Protein AF-A0A8J7H3T5-F1 (afdb_monomer_lite)

Structure (mmCIF, N/CA/C/O backbone):
data_AF-A0A8J7H3T5-F1
#
_entry.id   AF-A0A8J7H3T5-F1
#
loop_
_atom_site.group_PDB
_atom_site.id
_atom_site.type_symbol
_atom_site.label_atom_id
_atom_site.label_alt_id
_atom_site.label_comp_id
_atom_site.label_asym_id
_atom_site.label_entity_id
_atom_site.label_seq_id
_atom_site.pdbx_PDB_ins_code
_atom_site.Cartn_x
_atom_site.Cartn_y
_atom_site.Cartn_z
_atom_site.occupancy
_atom_site.B_iso_or_equiv
_atom_site.auth_seq_id
_atom_site.auth_comp_id
_atom_site.auth_asym_id
_atom_site.auth_atom_id
_atom_site.pdbx_PDB_model_num
ATOM 1 N N . MET A 1 1 ? -23.418 -0.226 5.071 1.00 40.53 1 MET A N 1
ATOM 2 C CA . MET A 1 1 ? -23.108 0.693 3.946 1.00 40.53 1 MET A CA 1
ATOM 3 C C . MET A 1 1 ? -22.227 1.894 4.322 1.00 40.53 1 MET A C 1
ATOM 5 O O . MET A 1 1 ? -21.385 2.250 3.509 1.00 40.53 1 MET A O 1
ATOM 9 N N . ASN A 1 2 ? -22.316 2.483 5.528 1.00 46.44 2 ASN A N 1
ATOM 10 C CA . ASN A 1 2 ? -21.516 3.674 5.895 1.00 46.44 2 ASN A CA 1
ATOM 11 C C . ASN A 1 2 ? -20.005 3.436 6.115 1.00 46.44 2 ASN A C 1
ATOM 13 O O . ASN A 1 2 ? -19.214 4.309 5.766 1.00 46.44 2 ASN A O 1
ATOM 17 N N . LYS A 1 3 ? -19.584 2.255 6.601 1.00 48.38 3 LYS A N 1
ATOM 18 C CA . LYS A 1 3 ? -18.151 1.917 6.763 1.00 48.38 3 LYS A CA 1
ATOM 19 C C . LYS A 1 3 ? -17.390 1.888 5.431 1.00 48.38 3 LYS A C 1
ATOM 21 O O . LYS A 1 3 ? -16.287 2.405 5.352 1.00 48.38 3 LYS A O 1
ATOM 26 N N . ILE A 1 4 ? -17.999 1.369 4.359 1.00 49.38 4 ILE A N 1
ATOM 27 C CA . ILE A 1 4 ? -17.355 1.293 3.034 1.00 49.38 4 ILE A CA 1
ATOM 28 C C . ILE A 1 4 ? -17.083 2.699 2.473 1.00 49.38 4 ILE A C 1
ATOM 30 O O . ILE A 1 4 ? -15.970 2.983 2.041 1.00 49.38 4 ILE A O 1
ATOM 34 N N . ARG A 1 5 ? -18.055 3.620 2.565 1.00 49.06 5 ARG A N 1
ATOM 35 C CA . ARG A 1 5 ? -17.884 5.011 2.106 1.00 49.06 5 ARG A CA 1
ATOM 36 C C . ARG A 1 5 ? -16.914 5.833 2.956 1.00 49.06 5 ARG A C 1
ATOM 38 O O . ARG A 1 5 ? -16.159 6.608 2.386 1.00 49.06 5 ARG A O 1
ATOM 45 N N . LYS A 1 6 ? -16.931 5.699 4.288 1.00 53.88 6 LYS A N 1
ATOM 46 C CA . LYS A 1 6 ? -16.082 6.520 5.175 1.00 53.88 6 LYS A CA 1
ATOM 47 C C . LYS A 1 6 ? -14.633 6.046 5.267 1.00 53.88 6 LYS A C 1
ATOM 49 O O . LYS A 1 6 ? -13.766 6.848 5.579 1.00 53.88 6 LYS A O 1
ATOM 54 N N . ILE A 1 7 ? -14.375 4.766 5.008 1.00 59.94 7 ILE A N 1
ATOM 55 C CA . ILE A 1 7 ? -13.070 4.147 5.257 1.00 59.94 7 ILE A CA 1
ATOM 56 C C . ILE A 1 7 ? -12.398 3.776 3.935 1.00 59.94 7 ILE A C 1
ATOM 58 O O . ILE A 1 7 ? -11.309 4.252 3.636 1.00 59.94 7 ILE A O 1
ATOM 62 N N . HIS A 1 8 ? -13.067 3.003 3.081 1.00 59.47 8 HIS A N 1
ATOM 63 C CA . HIS A 1 8 ? -12.435 2.508 1.856 1.00 59.47 8 HIS A CA 1
ATOM 64 C C . HIS A 1 8 ? -12.293 3.590 0.780 1.00 59.47 8 HIS A C 1
ATOM 66 O O . HIS A 1 8 ? -11.317 3.580 0.040 1.00 59.47 8 HIS A O 1
ATOM 72 N N . LEU A 1 9 ? -13.214 4.554 0.709 1.00 59.62 9 LEU A N 1
ATOM 73 C CA . LEU A 1 9 ? -13.169 5.616 -0.303 1.00 59.62 9 LEU A CA 1
ATOM 74 C C . LEU A 1 9 ? -12.002 6.601 -0.067 1.00 59.62 9 LEU A C 1
ATOM 76 O O . LEU A 1 9 ? -11.246 6.853 -1.008 1.00 59.62 9 LEU A O 1
ATOM 80 N N . PRO A 1 10 ? -11.739 7.062 1.174 1.00 66.94 10 PRO A N 1
ATOM 81 C CA . PRO A 1 10 ? -10.508 7.792 1.477 1.00 66.94 10 PRO A CA 1
ATOM 82 C C . PRO A 1 10 ? -9.247 6.935 1.319 1.00 66.94 10 PRO A C 1
ATOM 84 O O . PRO A 1 10 ? -8.230 7.456 0.877 1.00 66.94 10 PRO A O 1
ATOM 87 N N . ALA A 1 11 ? -9.308 5.625 1.613 1.00 65.00 11 ALA A N 1
ATOM 88 C CA . ALA A 1 11 ? -8.185 4.699 1.397 1.00 65.00 11 ALA A CA 1
ATOM 89 C C . ALA A 1 11 ? -7.740 4.685 -0.062 1.00 65.00 11 ALA A C 1
ATOM 91 O O . ALA A 1 11 ? -6.553 4.793 -0.358 1.00 65.00 11 ALA A O 1
ATOM 92 N N . ILE A 1 12 ? -8.721 4.539 -0.958 1.00 66.75 12 ILE A N 1
ATOM 93 C CA . ILE A 1 12 ? -8.539 4.532 -2.407 1.00 66.75 12 ILE A CA 1
ATOM 94 C C . ILE A 1 12 ? -7.918 5.842 -2.835 1.00 66.75 12 ILE A C 1
ATOM 96 O O . ILE A 1 12 ? -6.905 5.827 -3.521 1.00 66.75 12 ILE A O 1
ATOM 100 N N . SER A 1 13 ? -8.499 6.959 -2.395 1.00 70.50 13 SER A N 1
ATOM 101 C CA . SER A 1 13 ? -8.000 8.277 -2.758 1.00 70.50 13 SER A CA 1
ATOM 102 C C . SER A 1 13 ? -6.560 8.471 -2.291 1.00 70.50 13 SER A C 1
ATOM 104 O O . SER A 1 13 ? -5.737 8.874 -3.094 1.00 70.50 13 SER A O 1
ATOM 106 N N . MET A 1 14 ? -6.219 8.143 -1.041 1.00 73.12 14 MET A N 1
ATOM 107 C CA . MET A 1 14 ? -4.850 8.298 -0.534 1.00 73.12 14 MET A CA 1
ATOM 108 C C . MET A 1 14 ? -3.858 7.385 -1.257 1.00 73.12 14 MET A C 1
ATOM 110 O O . MET A 1 14 ? -2.793 7.847 -1.662 1.00 73.12 14 MET A O 1
ATOM 114 N N . ALA A 1 15 ? -4.208 6.108 -1.442 1.00 70.06 15 ALA A N 1
ATOM 115 C CA . ALA A 1 15 ? -3.367 5.150 -2.153 1.00 70.06 15 ALA A CA 1
ATOM 116 C C . ALA A 1 15 ? -3.132 5.596 -3.600 1.00 70.06 15 ALA A C 1
ATOM 118 O O . ALA A 1 15 ? -2.001 5.576 -4.070 1.00 70.06 15 ALA A O 1
ATOM 119 N N . PHE A 1 16 ? -4.183 6.057 -4.275 1.00 72.00 16 PHE A N 1
ATOM 120 C CA . PHE A 1 16 ? -4.120 6.563 -5.639 1.00 72.00 16 PHE A CA 1
ATOM 121 C C . PHE A 1 16 ? -3.286 7.841 -5.748 1.00 72.00 16 PHE A C 1
ATOM 123 O O . PHE A 1 16 ? -2.413 7.922 -6.608 1.00 72.00 16 PHE A O 1
ATOM 130 N N . THR A 1 17 ? -3.484 8.811 -4.851 1.00 81.31 17 THR A N 1
ATOM 131 C CA . THR A 1 17 ? -2.705 10.054 -4.847 1.00 81.31 17 THR A CA 1
ATOM 132 C C . THR A 1 17 ? -1.223 9.778 -4.600 1.00 81.31 17 THR A C 1
ATOM 134 O O . THR A 1 17 ? -0.387 10.306 -5.325 1.00 81.31 17 THR A O 1
ATOM 137 N N . LEU A 1 18 ? -0.878 8.919 -3.632 1.00 72.62 18 LEU A N 1
ATOM 138 C CA . LEU A 1 18 ? 0.515 8.533 -3.363 1.00 72.62 18 LEU A CA 1
ATOM 139 C C . LEU A 1 18 ? 1.144 7.799 -4.551 1.00 72.62 18 LEU A C 1
ATOM 141 O O . LEU A 1 18 ? 2.281 8.081 -4.926 1.00 72.62 18 LEU A O 1
ATOM 145 N N . ALA A 1 19 ? 0.389 6.887 -5.160 1.00 70.25 19 ALA A N 1
ATOM 146 C CA . ALA A 1 19 ? 0.815 6.118 -6.317 1.00 70.25 19 ALA A CA 1
ATOM 147 C C . ALA A 1 19 ? 1.098 7.021 -7.535 1.00 70.25 19 ALA A C 1
ATOM 149 O O . ALA A 1 19 ? 2.148 6.894 -8.167 1.00 70.25 19 ALA A O 1
ATOM 150 N N . ILE A 1 20 ? 0.216 7.986 -7.823 1.00 75.56 20 ILE A N 1
ATOM 151 C CA . ILE A 1 20 ? 0.431 8.979 -8.885 1.00 75.56 20 ILE A CA 1
ATOM 152 C C . ILE A 1 20 ? 1.601 9.898 -8.562 1.00 75.56 20 ILE A C 1
ATOM 154 O O . ILE A 1 20 ? 2.426 10.132 -9.439 1.00 75.56 20 ILE A O 1
ATOM 158 N N . LEU A 1 21 ? 1.698 10.409 -7.332 1.00 75.75 21 LEU A N 1
ATOM 159 C CA . LEU A 1 21 ? 2.782 11.307 -6.929 1.00 75.75 21 LEU A CA 1
ATOM 160 C C . LEU A 1 21 ? 4.147 10.639 -7.140 1.00 75.75 21 LEU A C 1
ATOM 162 O O . LEU A 1 21 ? 5.068 11.243 -7.691 1.00 75.75 21 LEU A O 1
ATOM 166 N N . PHE A 1 22 ? 4.257 9.367 -6.759 1.00 69.69 22 PHE A N 1
ATOM 167 C CA . PHE A 1 22 ? 5.463 8.581 -6.970 1.00 69.69 22 PHE A CA 1
ATOM 168 C C . PHE A 1 22 ? 5.761 8.373 -8.460 1.00 69.69 22 PHE A C 1
ATOM 170 O O . PHE A 1 22 ? 6.874 8.650 -8.908 1.00 69.69 22 PHE A O 1
ATOM 177 N N . SER A 1 23 ? 4.756 7.964 -9.242 1.00 68.62 23 SER A N 1
ATOM 178 C CA . SER A 1 23 ? 4.901 7.798 -10.692 1.00 68.62 23 SER A CA 1
ATOM 179 C C . SER A 1 23 ? 5.340 9.098 -11.369 1.00 68.62 23 SER A C 1
ATOM 181 O O . SER A 1 23 ? 6.272 9.083 -12.166 1.00 68.62 23 SER A O 1
ATOM 183 N N . ALA A 1 24 ? 4.721 10.227 -11.023 1.00 70.56 24 ALA A N 1
ATOM 184 C CA . ALA A 1 24 ? 5.050 11.542 -11.561 1.00 70.56 24 ALA A CA 1
ATOM 185 C C . ALA A 1 24 ? 6.480 11.969 -11.200 1.00 70.56 24 ALA A C 1
ATOM 187 O O . ALA A 1 24 ? 7.188 12.516 -12.041 1.00 70.56 24 ALA A O 1
ATOM 188 N N . THR A 1 25 ? 6.933 11.664 -9.981 1.00 70.38 25 THR A N 1
ATOM 189 C CA . THR A 1 25 ? 8.302 11.961 -9.535 1.00 70.38 25 THR A CA 1
ATOM 190 C C . THR A 1 25 ? 9.329 11.156 -10.335 1.00 70.38 25 THR A C 1
ATOM 192 O O . THR A 1 25 ? 10.324 11.711 -10.793 1.00 70.38 25 THR A O 1
ATOM 195 N N . ILE A 1 26 ? 9.071 9.864 -10.579 1.00 66.50 26 ILE A N 1
ATOM 196 C CA . ILE A 1 26 ? 9.929 9.026 -11.434 1.00 66.50 26 ILE A CA 1
ATOM 197 C C . ILE A 1 26 ? 9.945 9.537 -12.877 1.00 66.50 26 ILE A C 1
ATOM 199 O O . ILE A 1 26 ? 11.013 9.592 -13.487 1.00 66.50 26 ILE A O 1
ATOM 203 N N . THR A 1 27 ? 8.790 9.915 -13.428 1.00 70.75 27 THR A N 1
ATOM 204 C CA . THR A 1 27 ? 8.695 10.457 -14.790 1.00 70.75 27 THR A CA 1
ATOM 205 C C . THR A 1 27 ? 9.466 11.771 -14.927 1.00 70.75 27 THR A C 1
ATOM 207 O O . THR A 1 27 ? 10.214 11.923 -15.891 1.00 70.75 27 THR A O 1
ATOM 210 N N . LEU A 1 28 ? 9.366 12.675 -13.943 1.00 70.06 28 LEU A N 1
ATOM 211 C CA . LEU A 1 28 ? 10.138 13.923 -13.904 1.00 70.06 28 LEU A CA 1
ATOM 212 C C . LEU A 1 28 ? 11.649 13.669 -13.831 1.00 70.06 28 LEU A C 1
ATOM 214 O O . LEU A 1 28 ? 12.408 14.315 -14.544 1.00 70.06 28 LEU A O 1
ATOM 218 N N . LEU A 1 29 ? 12.089 12.705 -13.017 1.00 68.75 29 LEU A N 1
ATOM 219 C CA . LEU A 1 29 ? 13.509 12.354 -12.887 1.00 68.75 29 LEU A CA 1
ATOM 220 C C . LEU A 1 29 ? 14.082 11.670 -14.138 1.00 68.75 29 LEU A C 1
ATOM 222 O O . LEU A 1 29 ? 15.278 11.778 -14.395 1.00 68.75 29 LEU A O 1
ATOM 226 N N . ARG A 1 30 ? 13.254 10.947 -14.904 1.00 65.31 30 ARG A N 1
ATOM 227 C CA . ARG A 1 30 ? 13.673 10.228 -16.122 1.00 65.31 30 ARG A CA 1
ATOM 228 C C . ARG A 1 30 ? 13.544 11.048 -17.408 1.00 65.31 30 ARG A C 1
ATOM 230 O O . ARG A 1 30 ? 14.030 10.589 -18.435 1.00 65.31 30 ARG A O 1
ATOM 237 N N . GLY A 1 31 ? 12.916 12.225 -17.363 1.00 61.38 31 GLY A N 1
ATOM 238 C CA . GLY A 1 31 ? 12.830 13.151 -18.498 1.00 61.38 31 GLY A CA 1
ATOM 239 C C . GLY A 1 31 ? 12.096 12.605 -19.731 1.00 61.38 31 GLY A C 1
ATOM 240 O O . GLY A 1 31 ? 12.439 12.995 -20.840 1.00 61.38 31 GLY A O 1
ATOM 241 N N . ASN A 1 32 ? 11.137 11.685 -19.559 1.00 60.34 32 ASN A N 1
ATOM 242 C CA . ASN A 1 32 ? 10.516 10.950 -20.671 1.00 60.34 32 ASN A CA 1
ATOM 243 C C . ASN A 1 32 ? 9.141 11.507 -21.106 1.00 60.34 32 ASN A C 1
ATOM 245 O O . ASN A 1 32 ? 8.427 12.113 -20.304 1.00 60.34 32 ASN A O 1
ATOM 249 N N . ASP A 1 33 ? 8.777 11.239 -22.366 1.00 57.00 33 ASP A N 1
ATOM 250 C CA . ASP A 1 33 ? 7.635 11.795 -23.106 1.00 57.00 33 ASP A CA 1
ATOM 251 C C . ASP A 1 33 ? 6.258 11.633 -22.428 1.00 57.00 33 ASP A C 1
ATOM 253 O O . ASP A 1 33 ? 5.871 10.575 -21.919 1.00 57.00 33 ASP A O 1
ATOM 257 N N . THR A 1 34 ? 5.470 12.710 -22.476 1.00 56.56 34 THR A N 1
ATOM 258 C CA . THR A 1 34 ? 4.164 12.878 -21.813 1.00 56.56 34 THR A CA 1
ATOM 259 C C . THR A 1 34 ? 3.044 11.979 -22.352 1.00 56.56 34 THR A C 1
ATOM 261 O O . THR A 1 34 ? 2.005 11.824 -21.704 1.00 56.56 34 THR A O 1
ATOM 264 N N . THR A 1 35 ? 3.245 11.329 -23.497 1.00 55.47 35 THR A N 1
ATOM 265 C CA . THR A 1 35 ? 2.265 10.470 -24.183 1.00 55.47 35 THR A CA 1
ATOM 266 C C . THR A 1 35 ? 1.928 9.180 -23.423 1.00 55.47 35 THR A C 1
ATOM 268 O O . THR A 1 35 ? 0.840 8.636 -23.603 1.00 55.47 35 THR A O 1
ATOM 271 N N . GLY A 1 36 ? 2.792 8.714 -22.512 1.00 62.06 36 GLY A N 1
ATOM 272 C CA . GLY A 1 36 ? 2.563 7.511 -21.692 1.00 62.06 36 GLY A CA 1
ATOM 273 C C .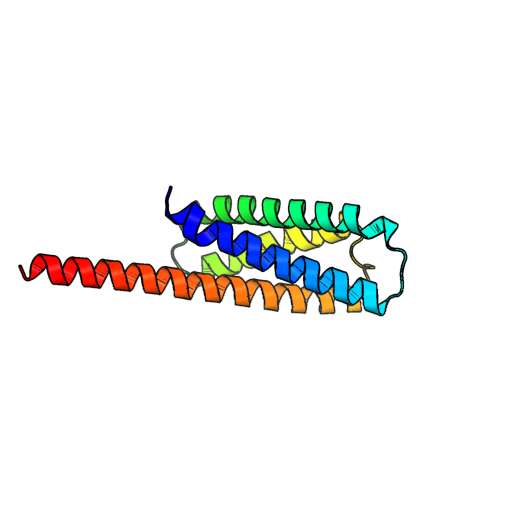 GLY A 1 36 ? 1.855 7.745 -20.348 1.00 62.06 36 GLY A C 1
ATOM 274 O O . GLY A 1 36 ? 1.555 6.784 -19.632 1.00 62.06 36 GLY A O 1
ATOM 275 N N . ILE A 1 37 ? 1.576 9.002 -19.983 1.00 65.25 37 ILE A N 1
ATOM 276 C CA . ILE A 1 37 ? 1.068 9.355 -18.646 1.00 65.25 37 ILE A CA 1
ATOM 277 C C . ILE A 1 37 ? -0.370 8.868 -18.457 1.00 65.25 37 ILE A C 1
ATOM 279 O O . ILE A 1 37 ? -0.682 8.275 -17.428 1.00 65.25 37 ILE A O 1
ATOM 283 N N . PHE A 1 38 ? -1.245 9.057 -19.449 1.00 64.38 38 PHE A N 1
ATOM 284 C CA . PHE A 1 38 ? -2.659 8.686 -19.322 1.00 64.38 38 PHE A CA 1
ATOM 285 C C . PHE A 1 38 ? -2.847 7.171 -19.152 1.00 64.38 38 PHE A C 1
ATOM 287 O O . PHE A 1 38 ? -3.582 6.727 -18.269 1.00 64.38 38 PHE A O 1
ATOM 294 N N . ALA A 1 39 ? -2.114 6.372 -19.936 1.00 68.56 39 ALA A N 1
ATOM 295 C CA . ALA A 1 39 ? -2.106 4.917 -19.807 1.00 68.56 39 ALA A CA 1
ATOM 296 C C . ALA A 1 39 ? -1.579 4.476 -18.430 1.00 68.56 39 ALA A C 1
ATOM 298 O O . ALA A 1 39 ? -2.199 3.638 -17.776 1.00 68.56 39 ALA A O 1
ATOM 299 N N . SER A 1 40 ? -0.494 5.094 -17.953 1.00 68.31 40 SER A N 1
ATOM 300 C CA . SER A 1 40 ? 0.079 4.822 -16.626 1.00 68.31 40 SER A CA 1
ATOM 301 C C . SER A 1 40 ? -0.894 5.160 -15.488 1.00 68.31 40 SER A C 1
ATOM 303 O O . SER A 1 40 ? -1.073 4.368 -14.566 1.00 68.31 40 SER A O 1
ATOM 305 N N . VAL A 1 41 ? -1.589 6.300 -15.570 1.00 73.75 41 VAL A N 1
ATOM 306 C CA . VAL A 1 41 ? -2.603 6.714 -14.584 1.00 73.75 41 VAL A CA 1
ATOM 307 C C . VAL A 1 41 ? -3.771 5.729 -14.547 1.00 73.75 41 VAL A C 1
ATOM 309 O O . VAL A 1 41 ? -4.223 5.347 -13.467 1.00 73.75 41 VAL A O 1
ATOM 312 N N . MET A 1 42 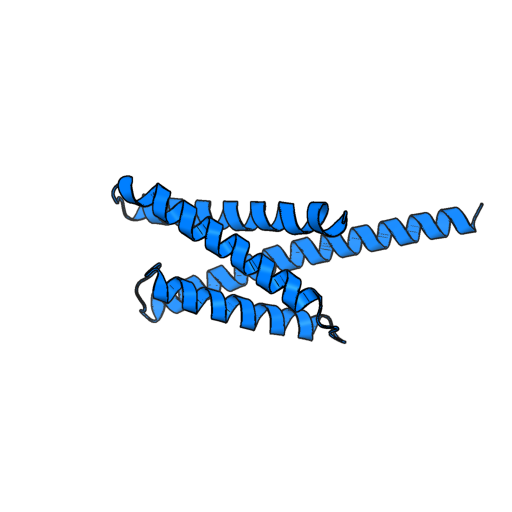? -4.241 5.277 -15.710 1.00 71.69 42 MET A N 1
ATOM 313 C CA . MET A 1 42 ? -5.360 4.341 -15.802 1.00 71.69 42 MET A CA 1
ATOM 314 C C . MET A 1 42 ? -4.992 2.946 -15.274 1.00 71.69 42 MET A C 1
ATOM 316 O O . MET A 1 42 ? -5.782 2.337 -14.552 1.00 71.69 42 MET A O 1
ATOM 320 N N . GLN A 1 43 ? -3.770 2.475 -15.546 1.00 77.75 43 GLN A N 1
ATOM 321 C CA . GLN A 1 43 ? -3.224 1.248 -14.953 1.00 77.75 43 GLN A CA 1
ATOM 322 C C . GLN A 1 43 ? -3.122 1.356 -13.425 1.00 77.75 43 GLN A C 1
ATOM 324 O O . GLN A 1 43 ? -3.538 0.439 -12.715 1.00 77.75 43 GLN A O 1
ATOM 329 N N . MET A 1 44 ? -2.637 2.490 -12.910 1.00 76.81 44 MET A N 1
ATOM 330 C CA . MET A 1 44 ? -2.522 2.735 -11.470 1.00 76.81 44 MET A CA 1
ATOM 331 C C . MET A 1 44 ? -3.899 2.775 -10.791 1.00 76.81 44 MET A C 1
ATOM 333 O O . MET A 1 44 ? -4.081 2.214 -9.710 1.00 76.81 44 MET A O 1
ATOM 337 N N . LEU A 1 45 ? -4.898 3.378 -11.445 1.00 75.50 45 LEU A N 1
ATOM 338 C CA . LEU A 1 45 ? -6.281 3.389 -10.964 1.00 75.50 45 LEU A CA 1
ATOM 339 C C . LEU A 1 45 ? -6.846 1.967 -10.892 1.00 75.50 45 LEU A C 1
ATOM 341 O O . LEU A 1 45 ? -7.367 1.564 -9.850 1.00 75.50 45 LEU A O 1
ATOM 345 N N . GLY A 1 46 ? -6.698 1.192 -11.970 1.00 79.06 46 GLY A N 1
ATOM 346 C CA . GLY A 1 46 ? -7.135 -0.204 -12.020 1.00 79.06 46 GLY A CA 1
ATOM 347 C C . GLY A 1 46 ? -6.483 -1.058 -10.930 1.00 79.06 46 GLY A C 1
ATOM 348 O O . GLY A 1 46 ? -7.166 -1.826 -10.252 1.00 79.06 46 GLY A O 1
ATOM 349 N N . PHE A 1 47 ? -5.186 -0.859 -10.690 1.00 81.94 47 PHE A N 1
ATOM 350 C CA . PHE A 1 47 ? -4.455 -1.532 -9.622 1.00 81.94 47 PHE A CA 1
ATOM 351 C C . PHE A 1 47 ? -5.004 -1.207 -8.227 1.00 81.94 47 PHE A C 1
ATOM 353 O O . PHE A 1 47 ? -5.265 -2.120 -7.442 1.00 81.94 47 PHE A O 1
ATOM 360 N N . VAL A 1 48 ? -5.231 0.074 -7.917 1.00 79.06 48 VAL A N 1
ATOM 361 C CA . VAL A 1 48 ? -5.768 0.487 -6.609 1.00 79.06 48 VAL A CA 1
ATOM 362 C C . VAL A 1 48 ? -7.177 -0.069 -6.390 1.00 79.06 48 VAL A C 1
ATOM 364 O O . VAL A 1 48 ? -7.491 -0.536 -5.292 1.00 79.06 48 VAL A O 1
ATOM 367 N N . VAL A 1 49 ? -8.022 -0.073 -7.425 1.00 78.56 49 VAL A N 1
ATOM 368 C CA . VAL A 1 49 ? -9.360 -0.679 -7.356 1.00 78.56 49 VAL A CA 1
ATOM 369 C C . VAL A 1 49 ? -9.261 -2.181 -7.081 1.00 78.56 49 VAL A C 1
ATOM 371 O O . VAL A 1 49 ? -9.936 -2.682 -6.179 1.00 78.56 49 VAL A O 1
ATOM 374 N N . ALA A 1 50 ? -8.382 -2.897 -7.786 1.00 81.81 50 ALA A N 1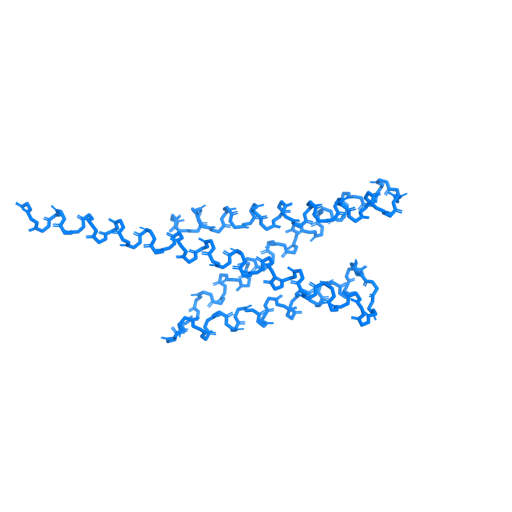
ATOM 375 C CA . ALA A 1 50 ? -8.178 -4.328 -7.577 1.00 81.81 50 ALA A CA 1
ATOM 376 C C . ALA A 1 50 ? -7.671 -4.648 -6.159 1.00 81.81 50 ALA A C 1
ATOM 378 O O . ALA A 1 50 ? -8.199 -5.552 -5.507 1.00 81.81 50 ALA A O 1
ATOM 379 N N . LEU A 1 51 ? -6.729 -3.859 -5.629 1.00 80.94 51 LEU A N 1
ATOM 380 C CA . LEU A 1 51 ? -6.263 -3.996 -4.246 1.00 80.94 51 LEU A CA 1
ATOM 381 C C . LEU A 1 51 ? -7.398 -3.853 -3.227 1.00 80.94 51 LEU A C 1
ATOM 383 O O . LEU A 1 51 ? -7.424 -4.570 -2.228 1.00 80.94 51 LEU A O 1
ATOM 387 N N . GLN A 1 52 ? -8.359 -2.957 -3.457 1.00 75.94 52 GLN A N 1
ATOM 388 C CA . GLN A 1 52 ? -9.497 -2.821 -2.548 1.00 75.94 52 GLN A CA 1
ATOM 389 C C . GLN A 1 52 ? -10.475 -3.974 -2.635 1.00 75.94 52 GLN A C 1
ATOM 391 O O . GLN A 1 52 ? -11.015 -4.376 -1.607 1.00 75.94 52 GLN A O 1
ATOM 396 N N . ILE A 1 53 ? -10.698 -4.514 -3.832 1.00 78.81 53 ILE A N 1
ATOM 397 C CA . ILE A 1 53 ? -11.509 -5.718 -3.996 1.00 78.81 53 ILE A CA 1
ATOM 398 C C . ILE A 1 53 ? -10.892 -6.841 -3.154 1.00 78.81 53 ILE A C 1
ATOM 400 O O . ILE A 1 53 ? -11.583 -7.423 -2.317 1.00 78.81 53 ILE A O 1
ATOM 404 N N . ILE A 1 54 ? -9.578 -7.057 -3.276 1.00 82.12 54 ILE A N 1
ATOM 405 C CA . ILE A 1 54 ? -8.819 -8.013 -2.456 1.00 82.12 54 ILE A CA 1
ATOM 406 C C . ILE A 1 54 ? -8.987 -7.714 -0.959 1.00 82.12 54 ILE A C 1
ATOM 408 O O . ILE A 1 54 ? -9.323 -8.611 -0.188 1.00 82.12 54 ILE A O 1
ATOM 412 N N . ASN A 1 55 ? -8.836 -6.454 -0.543 1.00 78.56 55 ASN A N 1
ATOM 413 C CA . ASN A 1 55 ? -8.997 -6.043 0.854 1.00 78.56 55 ASN A CA 1
ATOM 414 C C . ASN A 1 55 ? -10.403 -6.361 1.397 1.00 78.56 55 ASN A C 1
ATOM 416 O O . ASN A 1 55 ? -10.548 -6.861 2.511 1.00 78.56 55 ASN A O 1
ATOM 420 N N . VAL A 1 56 ? -11.452 -6.114 0.604 1.00 75.00 56 VAL A N 1
ATOM 421 C CA . VAL A 1 56 ? -12.838 -6.446 0.962 1.00 75.00 56 VAL A CA 1
ATOM 422 C C . VAL A 1 56 ? -13.013 -7.958 1.091 1.00 75.00 56 VAL A C 1
ATOM 424 O O . VAL A 1 56 ? -13.632 -8.404 2.057 1.00 75.00 56 VAL A O 1
ATOM 427 N N . PHE A 1 57 ? -12.444 -8.756 0.184 1.00 79.31 57 PHE A N 1
ATOM 428 C CA . PHE A 1 57 ? -12.478 -10.217 0.291 1.00 79.31 57 PHE A CA 1
ATOM 429 C C . PHE A 1 57 ? -11.781 -10.715 1.562 1.00 79.31 57 PHE A C 1
ATOM 431 O O . PHE A 1 57 ? -12.368 -11.499 2.307 1.00 79.31 57 PHE A O 1
ATOM 438 N N . ILE A 1 58 ? -10.585 -10.208 1.865 1.00 77.69 58 ILE A N 1
ATOM 439 C CA . ILE A 1 58 ? -9.825 -10.587 3.065 1.00 77.69 58 ILE A CA 1
ATOM 440 C C . ILE A 1 58 ? -10.558 -10.148 4.338 1.00 77.69 58 ILE A C 1
ATOM 442 O O . ILE A 1 58 ? -10.600 -10.900 5.309 1.00 77.69 58 ILE A O 1
ATOM 446 N N . SER A 1 59 ? -11.222 -8.987 4.330 1.00 71.19 59 SER A N 1
ATOM 447 C CA . SER A 1 59 ? -12.013 -8.506 5.474 1.00 71.19 59 SER A CA 1
ATOM 448 C C . SER A 1 59 ? -13.212 -9.398 5.830 1.00 71.19 59 SER A C 1
ATOM 450 O O . SER A 1 59 ? -13.706 -9.337 6.955 1.00 71.19 59 SER A O 1
ATOM 452 N N . ARG A 1 60 ? -13.683 -10.247 4.901 1.00 73.06 60 ARG A N 1
ATOM 453 C CA . ARG A 1 60 ? -14.747 -11.230 5.178 1.00 73.06 60 ARG A CA 1
ATOM 454 C C . ARG A 1 60 ? -14.237 -12.457 5.931 1.00 73.06 60 ARG A C 1
ATOM 456 O O . ARG A 1 60 ? -15.041 -13.177 6.522 1.00 73.06 60 ARG A O 1
ATOM 463 N N . ILE A 1 61 ? -12.929 -12.704 5.924 1.00 78.56 61 ILE A N 1
ATOM 464 C CA . ILE A 1 61 ? -12.318 -13.822 6.638 1.00 78.56 61 ILE A CA 1
ATOM 465 C C . ILE A 1 61 ? -12.210 -13.444 8.120 1.00 78.56 61 ILE A C 1
ATOM 467 O O . ILE A 1 61 ? -11.631 -12.421 8.486 1.00 78.56 61 ILE A O 1
ATOM 471 N N . ARG A 1 62 ? -12.780 -14.272 9.002 1.00 67.81 62 ARG A N 1
ATOM 472 C CA . ARG A 1 62 ? -12.714 -14.056 10.455 1.00 67.81 62 ARG A CA 1
ATOM 473 C C . ARG A 1 62 ? -11.350 -14.485 10.991 1.00 67.81 62 ARG A C 1
ATOM 475 O O . ARG A 1 62 ? -11.142 -15.649 11.320 1.00 67.81 62 ARG A O 1
ATOM 482 N N . PHE A 1 63 ? -10.428 -13.536 11.111 1.00 73.50 63 PHE A N 1
ATOM 483 C CA . PHE A 1 63 ? -9.151 -13.759 11.788 1.00 73.50 63 PHE A CA 1
ATOM 484 C C . PHE A 1 63 ? -9.294 -13.591 13.304 1.00 73.50 63 PHE A C 1
ATOM 486 O O . PHE A 1 63 ? -9.922 -12.647 13.781 1.00 73.50 63 PHE A O 1
ATOM 493 N N . ARG A 1 64 ? -8.673 -14.491 14.077 1.00 68.50 64 ARG A N 1
ATOM 494 C CA . ARG A 1 64 ? -8.723 -14.471 15.551 1.00 68.50 64 ARG A CA 1
ATOM 495 C C . ARG A 1 64 ? -7.805 -13.410 16.167 1.00 68.50 64 ARG A C 1
ATOM 497 O O . ARG A 1 64 ? -8.066 -12.945 17.270 1.00 68.50 64 ARG A O 1
ATOM 504 N N . LYS A 1 65 ? -6.716 -13.044 15.480 1.00 77.50 65 LYS A N 1
ATOM 505 C CA . LYS A 1 65 ? -5.728 -12.051 15.934 1.00 77.50 65 LYS A CA 1
ATOM 506 C C . LYS A 1 65 ? -5.483 -10.997 14.853 1.00 77.50 65 LYS A C 1
ATOM 508 O O . LYS A 1 65 ? -5.308 -11.346 13.688 1.00 77.50 65 LYS A O 1
ATOM 513 N N . TYR A 1 66 ? -5.358 -9.731 15.259 1.00 74.25 66 TYR A N 1
ATOM 514 C CA . TYR A 1 66 ? -5.050 -8.612 14.356 1.00 74.25 66 TYR A CA 1
ATOM 515 C C . TYR A 1 66 ? -3.740 -8.819 13.577 1.00 74.25 66 TYR A C 1
ATOM 517 O O . TYR A 1 66 ? -3.686 -8.562 12.379 1.00 74.25 66 TYR A O 1
ATOM 525 N N . TYR A 1 67 ? -2.708 -9.375 14.222 1.00 77.50 67 TYR A N 1
ATOM 526 C CA . TYR A 1 67 ? -1.428 -9.666 13.565 1.00 77.50 67 TYR A CA 1
ATOM 527 C C . TYR A 1 67 ? -1.562 -10.672 12.406 1.00 77.50 67 TYR A C 1
ATOM 529 O O . TYR A 1 67 ? -0.937 -10.497 11.365 1.00 77.50 67 TYR A O 1
ATOM 537 N N . GLN A 1 68 ? -2.416 -11.694 12.550 1.00 79.38 68 GLN A N 1
ATOM 538 C CA . GLN A 1 68 ? -2.648 -12.685 11.490 1.00 79.38 68 GLN A CA 1
ATOM 539 C C . GLN A 1 68 ? -3.360 -12.064 10.284 1.00 79.38 68 GLN A C 1
ATOM 541 O O . GLN A 1 68 ? -2.985 -12.342 9.148 1.00 79.38 68 GLN A O 1
ATOM 546 N N . TYR A 1 69 ? -4.335 -11.183 10.534 1.00 81.31 69 TYR A N 1
ATOM 547 C CA . TYR A 1 69 ? -4.982 -10.395 9.485 1.00 81.31 69 TYR A CA 1
ATOM 548 C C . TYR A 1 69 ? -3.971 -9.496 8.765 1.00 81.31 69 TYR A C 1
ATOM 550 O O . TYR A 1 69 ? -3.891 -9.525 7.541 1.00 81.31 69 TYR A O 1
ATOM 558 N N . TYR A 1 70 ? -3.163 -8.743 9.519 1.00 80.06 70 TYR A N 1
ATOM 559 C CA . TYR A 1 70 ? -2.168 -7.824 8.965 1.00 80.06 70 TYR A CA 1
ATOM 560 C C . TYR A 1 70 ? -1.174 -8.547 8.052 1.00 80.06 70 TYR A C 1
ATOM 562 O O . TYR A 1 70 ? -0.946 -8.121 6.920 1.00 80.06 70 TYR A O 1
ATOM 570 N N . LEU A 1 71 ? -0.625 -9.668 8.524 1.00 85.12 71 LEU A N 1
ATOM 571 C CA . LEU A 1 71 ? 0.388 -10.421 7.797 1.00 85.12 71 LEU A CA 1
ATOM 572 C C . LEU A 1 71 ? -0.194 -11.111 6.553 1.00 85.12 71 LEU A C 1
ATOM 574 O O . LEU A 1 71 ? 0.402 -11.049 5.481 1.00 85.12 71 LEU A O 1
ATOM 578 N N . SER A 1 72 ? -1.386 -11.709 6.664 1.00 84.62 72 SER A N 1
ATOM 579 C CA . SER A 1 72 ? -2.080 -12.305 5.515 1.00 84.62 72 SER A CA 1
ATOM 580 C C . SER A 1 72 ? -2.413 -11.254 4.455 1.00 84.62 72 SER A C 1
ATOM 582 O O . SER A 1 72 ? -2.170 -11.482 3.270 1.00 84.62 72 SER A O 1
ATOM 584 N N . ASN A 1 73 ? -2.896 -10.083 4.877 1.00 84.50 73 ASN A N 1
ATOM 585 C CA . ASN A 1 73 ? -3.220 -8.993 3.967 1.00 84.50 73 ASN A CA 1
ATOM 586 C C . ASN A 1 73 ? -1.971 -8.457 3.257 1.00 84.50 73 ASN A C 1
ATOM 588 O O . ASN A 1 73 ? -1.991 -8.256 2.045 1.00 84.50 73 ASN A O 1
ATOM 592 N N . PHE A 1 74 ? -0.864 -8.306 3.990 1.00 86.62 74 PHE A N 1
ATOM 593 C CA . PHE A 1 74 ? 0.417 -7.901 3.421 1.00 86.62 74 PHE A CA 1
ATOM 594 C C . PHE A 1 74 ? 0.884 -8.866 2.326 1.00 86.62 74 PHE A C 1
ATOM 596 O O . PHE A 1 74 ? 1.148 -8.431 1.208 1.00 86.62 74 PHE A O 1
ATOM 603 N N . PHE A 1 75 ? 0.936 -10.171 2.614 1.00 88.44 75 PHE A N 1
ATOM 604 C CA . PHE A 1 75 ? 1.425 -11.158 1.648 1.00 88.44 75 PHE A CA 1
ATOM 605 C C . PHE A 1 75 ? 0.556 -11.240 0.392 1.00 88.44 75 PHE A C 1
ATOM 607 O O . PHE A 1 75 ? 1.097 -11.281 -0.711 1.00 88.44 75 PHE A O 1
ATOM 614 N N . ILE A 1 76 ? -0.773 -11.219 0.536 1.00 88.44 76 ILE A N 1
ATOM 615 C CA . ILE A 1 76 ? -1.682 -11.294 -0.616 1.00 88.44 76 ILE A CA 1
ATOM 616 C C . ILE A 1 76 ? -1.563 -10.030 -1.477 1.00 88.44 76 ILE A C 1
ATOM 618 O O . ILE A 1 76 ? -1.421 -10.127 -2.696 1.00 88.44 76 ILE A O 1
ATOM 622 N N . MET A 1 77 ? -1.579 -8.844 -0.860 1.00 86.75 77 MET A N 1
ATOM 623 C CA . MET A 1 77 ? -1.461 -7.586 -1.600 1.00 86.75 77 MET A CA 1
ATOM 624 C C . MET A 1 77 ? -0.090 -7.432 -2.263 1.00 86.75 77 MET A C 1
ATOM 626 O O . MET A 1 77 ? -0.009 -6.928 -3.380 1.00 86.75 77 MET A O 1
ATOM 630 N N . TYR A 1 78 ? 0.979 -7.881 -1.606 1.00 88.06 78 TYR A N 1
ATOM 631 C CA . TYR A 1 78 ? 2.328 -7.826 -2.156 1.00 88.06 78 TYR A CA 1
ATOM 632 C C . TYR A 1 78 ? 2.525 -8.801 -3.323 1.00 88.06 78 TYR A C 1
ATOM 634 O O . TYR A 1 78 ? 3.088 -8.421 -4.349 1.00 88.06 78 TYR A O 1
ATOM 642 N N . ALA A 1 79 ? 2.011 -10.031 -3.207 1.00 88.94 79 ALA A N 1
ATOM 643 C CA . ALA A 1 79 ? 2.016 -10.986 -4.312 1.00 88.94 79 ALA A CA 1
ATOM 644 C C . ALA A 1 79 ? 1.286 -10.407 -5.531 1.00 88.94 79 ALA A C 1
ATOM 646 O O . ALA A 1 79 ? 1.821 -10.423 -6.638 1.00 88.94 79 ALA A O 1
ATOM 647 N N . PHE A 1 80 ? 0.114 -9.802 -5.310 1.00 88.56 80 PHE A N 1
ATOM 648 C CA . PHE A 1 80 ? -0.639 -9.133 -6.366 1.00 88.56 80 PHE A CA 1
ATOM 649 C C . PHE A 1 80 ? 0.127 -7.948 -6.977 1.00 88.56 80 PHE A C 1
ATOM 651 O O . PHE A 1 80 ? 0.182 -7.822 -8.198 1.00 88.56 80 PHE A O 1
ATOM 658 N N . PHE A 1 81 ? 0.768 -7.113 -6.152 1.00 87.38 81 PHE A N 1
ATOM 659 C CA . PHE A 1 81 ? 1.611 -6.008 -6.617 1.00 87.38 81 PHE A CA 1
ATOM 660 C C . PHE A 1 81 ? 2.744 -6.484 -7.528 1.00 87.38 81 PHE A C 1
ATOM 662 O O . PHE A 1 81 ? 2.902 -5.937 -8.616 1.00 87.38 81 PHE A O 1
ATOM 669 N N . ILE A 1 82 ? 3.491 -7.522 -7.135 1.00 87.44 82 ILE A N 1
ATOM 670 C CA . ILE A 1 82 ? 4.564 -8.076 -7.973 1.00 87.44 82 ILE A CA 1
ATOM 671 C C . ILE A 1 82 ? 4.009 -8.617 -9.291 1.00 87.44 82 ILE A C 1
ATOM 673 O O . ILE A 1 82 ? 4.589 -8.349 -10.343 1.00 87.44 82 ILE A O 1
ATOM 677 N N . SER A 1 83 ? 2.896 -9.357 -9.260 1.00 86.94 83 SER A N 1
ATOM 678 C CA . SER A 1 83 ? 2.287 -9.905 -10.477 1.00 86.94 83 SER A CA 1
ATOM 679 C C . SER A 1 83 ? 1.878 -8.805 -11.456 1.00 86.94 83 SER A C 1
ATOM 681 O O . SER A 1 83 ? 2.185 -8.893 -12.642 1.00 86.94 83 SER A O 1
ATOM 683 N N . VAL A 1 84 ? 1.235 -7.743 -10.966 1.00 84.88 84 VAL A N 1
ATOM 684 C CA . VAL A 1 84 ? 0.837 -6.593 -11.790 1.00 84.88 84 VAL A CA 1
ATOM 685 C C . VAL A 1 84 ? 2.071 -5.849 -12.301 1.00 84.88 84 VAL A C 1
ATOM 687 O O . VAL A 1 84 ? 2.167 -5.577 -13.494 1.00 84.88 84 VAL A O 1
ATOM 690 N N . ALA A 1 85 ? 3.056 -5.589 -11.441 1.00 84.81 85 ALA A N 1
ATOM 691 C CA . ALA A 1 85 ? 4.289 -4.922 -11.843 1.00 84.81 85 ALA A CA 1
ATOM 692 C C . ALA A 1 85 ? 5.062 -5.699 -12.924 1.00 84.81 85 ALA A C 1
ATOM 694 O O . ALA A 1 85 ? 5.686 -5.079 -13.786 1.00 84.81 85 ALA A O 1
ATOM 695 N N . TYR A 1 86 ? 4.990 -7.036 -12.902 1.00 83.56 86 TYR A N 1
ATOM 696 C CA . TYR A 1 86 ? 5.538 -7.904 -13.944 1.00 83.56 86 TYR A CA 1
ATOM 697 C C . TYR A 1 86 ? 4.782 -7.771 -15.265 1.00 83.56 86 TYR A C 1
ATOM 699 O O . TYR A 1 86 ? 5.401 -7.491 -16.287 1.00 83.56 86 TYR A O 1
ATOM 707 N N . VAL A 1 87 ? 3.453 -7.910 -15.237 1.00 84.62 87 VAL A N 1
ATOM 708 C CA . VAL A 1 87 ? 2.601 -7.864 -16.440 1.00 84.62 87 VAL A CA 1
ATOM 709 C C . VAL A 1 87 ? 2.653 -6.502 -17.135 1.00 84.62 87 VAL A C 1
ATOM 711 O O . VAL A 1 87 ? 2.675 -6.436 -18.359 1.00 84.62 87 VAL A O 1
ATOM 714 N N . PHE A 1 88 ? 2.687 -5.414 -16.367 1.00 79.12 88 PHE A N 1
ATOM 715 C CA . PHE A 1 88 ? 2.694 -4.051 -16.905 1.00 79.12 88 PHE A CA 1
ATOM 716 C C . PHE A 1 88 ? 4.097 -3.445 -17.031 1.00 79.12 88 PHE A C 1
ATOM 718 O O . PHE A 1 88 ? 4.221 -2.272 -17.378 1.00 79.12 88 PHE A O 1
ATOM 725 N N . HIS A 1 89 ? 5.152 -4.218 -16.751 1.00 81.12 89 HIS A N 1
ATOM 726 C CA . HIS A 1 89 ? 6.548 -3.781 -16.848 1.00 81.12 89 HIS A CA 1
ATOM 727 C C . HIS A 1 89 ? 6.853 -2.466 -16.104 1.00 81.12 89 HIS A C 1
ATOM 729 O O . HIS A 1 89 ? 7.626 -1.632 -16.576 1.00 81.12 89 HIS A O 1
ATOM 735 N N . TRP A 1 90 ? 6.267 -2.273 -14.918 1.00 75.81 90 TRP A N 1
ATOM 736 C CA . TRP A 1 90 ? 6.388 -1.022 -14.152 1.00 75.81 90 TRP A CA 1
ATOM 737 C C . TRP A 1 90 ? 7.825 -0.683 -13.748 1.00 75.81 90 TRP A C 1
ATOM 739 O O . TRP A 1 90 ? 8.201 0.485 -13.648 1.00 75.81 90 TRP A O 1
ATOM 749 N N . PHE A 1 91 ? 8.651 -1.701 -13.530 1.00 75.81 91 PHE A N 1
ATOM 750 C CA . PHE A 1 91 ? 10.077 -1.545 -13.298 1.00 75.81 91 PHE A CA 1
ATOM 751 C C . PHE A 1 91 ? 10.836 -2.717 -13.915 1.00 75.81 91 PHE A C 1
ATOM 753 O O . PHE A 1 91 ? 10.313 -3.821 -14.065 1.00 75.81 91 PHE A O 1
ATOM 760 N N . GLY A 1 92 ? 12.103 -2.490 -14.268 1.00 78.06 92 GLY A N 1
ATOM 761 C CA . GLY A 1 92 ? 12.968 -3.580 -14.712 1.00 78.06 92 GLY A CA 1
ATOM 762 C C . GLY A 1 92 ? 13.200 -4.556 -13.561 1.00 78.06 92 GLY A C 1
ATOM 763 O O . GLY A 1 92 ? 13.607 -4.114 -12.486 1.00 78.06 92 GLY A O 1
ATOM 764 N N . PHE A 1 93 ? 12.981 -5.855 -13.790 1.00 80.06 93 PHE A N 1
ATOM 765 C CA . PHE A 1 93 ? 13.149 -6.948 -12.816 1.00 80.06 93 PHE A CA 1
ATOM 766 C C . PHE A 1 93 ? 14.629 -7.220 -12.502 1.00 80.06 93 PHE A C 1
ATOM 768 O O . PHE A 1 93 ? 15.171 -8.294 -12.741 1.00 80.06 93 PHE A O 1
ATOM 775 N N . ARG A 1 94 ? 15.299 -6.199 -11.971 1.00 86.06 94 ARG A N 1
ATOM 776 C CA . ARG A 1 94 ? 16.616 -6.275 -11.344 1.00 86.06 94 ARG A CA 1
ATOM 777 C C . ARG A 1 94 ? 16.420 -6.319 -9.835 1.00 86.06 94 ARG A C 1
ATOM 779 O O . ARG A 1 94 ? 15.501 -5.680 -9.323 1.00 86.06 94 ARG A O 1
ATOM 786 N N . LEU A 1 95 ? 17.299 -7.029 -9.131 1.00 82.00 95 LEU A N 1
ATOM 787 C CA . LEU A 1 95 ? 17.230 -7.180 -7.673 1.00 82.00 95 LEU A CA 1
ATOM 788 C C . LEU A 1 95 ? 17.144 -5.829 -6.948 1.00 82.00 95 LEU A C 1
ATOM 790 O O . LEU A 1 95 ? 16.311 -5.671 -6.064 1.00 82.00 95 LEU A O 1
ATOM 794 N N . GLU A 1 96 ? 17.920 -4.834 -7.379 1.00 83.38 96 GLU A N 1
ATOM 795 C CA . GLU A 1 96 ? 17.912 -3.476 -6.812 1.00 83.38 96 GLU A CA 1
ATOM 796 C C . GLU A 1 96 ? 16.536 -2.801 -6.909 1.00 83.38 96 GLU A C 1
ATOM 798 O O . GLU A 1 96 ? 16.017 -2.282 -5.921 1.00 83.38 96 GLU A O 1
ATOM 803 N N . ASN A 1 97 ? 15.907 -2.864 -8.087 1.00 80.50 97 ASN A N 1
ATOM 804 C CA . ASN A 1 97 ? 14.581 -2.290 -8.307 1.00 80.50 97 ASN A CA 1
ATOM 805 C C . ASN A 1 97 ? 13.515 -3.036 -7.507 1.00 80.50 97 ASN A C 1
ATOM 807 O O . ASN A 1 97 ? 12.612 -2.398 -6.975 1.00 80.50 97 ASN A O 1
ATOM 811 N N . ILE A 1 98 ? 13.613 -4.366 -7.415 1.00 84.94 98 ILE A N 1
ATOM 812 C CA . ILE A 1 98 ? 12.690 -5.166 -6.607 1.00 84.94 98 ILE A CA 1
ATOM 813 C C . ILE A 1 98 ? 12.794 -4.716 -5.150 1.00 84.94 98 ILE A C 1
ATOM 815 O O . ILE A 1 98 ? 11.789 -4.297 -4.592 1.00 84.94 98 ILE A O 1
ATOM 819 N N . ILE A 1 99 ? 14.000 -4.690 -4.575 1.00 86.44 99 ILE A N 1
ATOM 820 C CA . ILE A 1 99 ? 14.227 -4.288 -3.178 1.00 86.44 99 ILE A CA 1
ATOM 821 C C . ILE A 1 99 ? 13.682 -2.879 -2.912 1.00 86.44 99 ILE A C 1
ATOM 823 O O . ILE A 1 99 ? 12.947 -2.677 -1.945 1.00 86.44 99 ILE A O 1
ATOM 827 N N . LEU A 1 100 ? 13.989 -1.913 -3.783 1.00 84.75 100 LEU A N 1
ATOM 828 C CA . LEU A 1 100 ? 13.535 -0.531 -3.628 1.00 84.75 100 LEU A CA 1
ATOM 829 C C . LEU A 1 100 ? 12.001 -0.433 -3.671 1.00 84.75 100 LEU A C 1
ATOM 831 O O . LEU A 1 100 ? 11.398 0.188 -2.795 1.00 84.75 100 LEU A O 1
ATOM 835 N N . ASN A 1 101 ? 11.351 -1.094 -4.634 1.00 82.38 101 ASN A N 1
ATOM 836 C CA . ASN A 1 101 ? 9.890 -1.091 -4.740 1.00 82.38 101 ASN A CA 1
ATOM 837 C C . ASN A 1 101 ? 9.219 -1.845 -3.581 1.00 82.38 101 ASN A C 1
ATOM 839 O O . ASN A 1 101 ? 8.169 -1.417 -3.106 1.00 82.38 101 ASN A O 1
ATOM 843 N N . THR A 1 102 ? 9.828 -2.917 -3.068 1.00 87.31 102 THR A N 1
ATOM 844 C CA . THR A 1 102 ? 9.347 -3.636 -1.880 1.00 87.31 102 THR A CA 1
ATOM 845 C C . THR A 1 102 ? 9.363 -2.751 -0.640 1.00 87.31 102 THR A C 1
ATOM 847 O O . THR A 1 102 ? 8.381 -2.728 0.100 1.00 87.31 102 THR A O 1
ATOM 850 N N . ILE A 1 103 ? 10.441 -1.993 -0.415 1.00 87.19 103 ILE A N 1
ATOM 851 C CA . ILE A 1 103 ? 10.545 -1.069 0.726 1.00 87.19 103 ILE A CA 1
ATOM 852 C C . ILE A 1 103 ? 9.450 -0.003 0.646 1.00 87.19 103 ILE A C 1
ATOM 854 O O . ILE A 1 103 ? 8.755 0.252 1.631 1.00 87.19 103 ILE A O 1
ATOM 858 N N . ILE A 1 104 ? 9.248 0.576 -0.540 1.00 84.38 104 ILE A N 1
ATOM 859 C CA . ILE A 1 104 ? 8.199 1.575 -0.776 1.00 84.38 104 ILE A CA 1
ATOM 860 C C . ILE A 1 104 ? 6.816 0.973 -0.534 1.00 84.38 104 ILE A C 1
ATOM 862 O O . ILE A 1 104 ? 5.988 1.579 0.147 1.00 84.38 104 ILE A O 1
ATOM 866 N N . PHE A 1 105 ? 6.575 -0.242 -1.029 1.00 84.69 105 PHE A N 1
ATOM 867 C CA . PHE A 1 105 ? 5.320 -0.947 -0.809 1.00 84.69 105 PHE A CA 1
ATOM 868 C C . PHE A 1 105 ? 5.056 -1.178 0.684 1.00 84.69 105 PHE A C 1
ATOM 870 O O . PHE A 1 105 ? 3.964 -0.876 1.159 1.00 84.69 105 PHE A O 1
ATOM 877 N N . ILE A 1 106 ? 6.053 -1.649 1.444 1.00 87.69 106 ILE A N 1
ATOM 878 C CA . ILE A 1 106 ? 5.943 -1.841 2.899 1.00 87.69 106 ILE A CA 1
ATOM 879 C C . ILE A 1 106 ? 5.604 -0.521 3.591 1.00 87.69 106 ILE A C 1
ATOM 881 O O . ILE A 1 106 ? 4.721 -0.495 4.453 1.00 87.69 106 ILE A O 1
ATOM 885 N N . PHE A 1 107 ? 6.270 0.571 3.212 1.00 85.38 107 PHE A N 1
ATOM 886 C CA . PHE A 1 107 ? 6.036 1.886 3.799 1.00 85.38 107 PHE A CA 1
ATOM 887 C C . PHE A 1 107 ? 4.601 2.367 3.552 1.00 85.38 107 PHE A C 1
ATOM 889 O O . PHE A 1 107 ? 3.887 2.693 4.501 1.00 85.38 107 PHE A O 1
ATOM 896 N N . ILE A 1 108 ? 4.145 2.331 2.295 1.00 82.19 108 ILE A N 1
ATOM 897 C CA . ILE A 1 108 ? 2.786 2.735 1.909 1.00 82.19 108 ILE A CA 1
ATOM 898 C C . ILE A 1 108 ? 1.745 1.839 2.587 1.00 82.19 108 ILE A C 1
ATOM 900 O O . ILE A 1 108 ? 0.785 2.341 3.173 1.00 82.19 108 ILE A O 1
ATOM 904 N N . PHE A 1 109 ? 1.942 0.519 2.563 1.00 84.94 109 PHE A N 1
ATOM 905 C CA . PHE A 1 109 ? 1.031 -0.439 3.184 1.00 84.94 109 PHE A CA 1
ATOM 906 C C . PHE A 1 109 ? 0.899 -0.193 4.690 1.00 84.94 109 PHE A C 1
ATOM 908 O O . PHE A 1 109 ? -0.215 -0.105 5.208 1.00 84.94 109 PHE A O 1
ATOM 915 N N . THR A 1 110 ? 2.026 -0.028 5.387 1.00 83.88 110 THR A N 1
ATOM 916 C CA . THR A 1 110 ? 2.048 0.223 6.834 1.00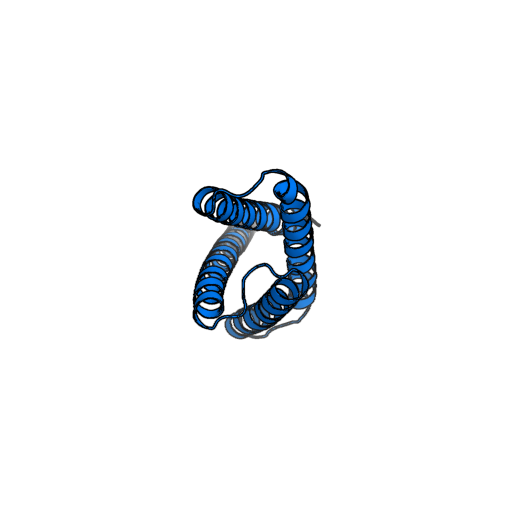 83.88 110 THR A CA 1
ATOM 917 C C . THR A 1 110 ? 1.370 1.549 7.165 1.00 83.88 110 THR A C 1
ATOM 919 O O . THR A 1 110 ? 0.554 1.606 8.086 1.00 83.88 110 THR A O 1
ATOM 922 N N . PHE A 1 111 ? 1.647 2.606 6.394 1.00 80.50 111 PHE A N 1
ATOM 923 C CA . PHE A 1 111 ? 1.033 3.920 6.580 1.00 80.50 111 PHE A CA 1
ATOM 924 C C . PHE A 1 111 ? -0.493 3.858 6.435 1.00 80.50 111 PHE A C 1
ATOM 926 O O . PHE A 1 111 ? -1.225 4.328 7.310 1.00 80.50 111 PHE A O 1
ATOM 933 N N . ILE A 1 112 ? -0.975 3.212 5.370 1.00 79.44 112 ILE A N 1
ATOM 934 C CA . ILE A 1 112 ? -2.403 3.029 5.105 1.00 79.44 112 ILE A CA 1
ATOM 935 C C . ILE A 1 112 ? -3.056 2.208 6.225 1.00 79.44 112 ILE A C 1
ATOM 937 O O . ILE A 1 112 ? -4.055 2.643 6.800 1.00 79.44 112 ILE A O 1
ATOM 941 N N . GLN A 1 113 ? -2.492 1.050 6.582 1.00 80.81 113 GLN A N 1
ATOM 942 C CA . GLN A 1 113 ? -3.049 0.193 7.634 1.00 80.81 113 GLN A CA 1
ATOM 943 C C . GLN A 1 113 ? -3.089 0.894 8.994 1.00 80.81 113 GLN A C 1
ATOM 945 O O . GLN A 1 113 ? -4.087 0.798 9.705 1.00 80.81 113 GLN A O 1
ATOM 950 N N . HIS A 1 114 ? -2.045 1.644 9.349 1.00 78.19 114 HIS A N 1
ATOM 951 C CA . HIS A 1 114 ? -2.000 2.388 10.607 1.00 78.19 114 HIS A CA 1
ATOM 952 C C . HIS A 1 114 ? -3.043 3.503 10.662 1.00 78.19 114 HIS A C 1
ATOM 954 O O . HIS A 1 114 ? -3.728 3.666 11.675 1.00 78.19 114 HIS A O 1
ATOM 960 N N . HIS A 1 115 ? -3.200 4.249 9.565 1.00 76.19 115 HIS A N 1
ATOM 961 C CA . HIS A 1 115 ? -4.241 5.265 9.449 1.00 76.19 115 HIS A CA 1
ATOM 962 C C . HIS A 1 115 ? -5.632 4.645 9.647 1.00 76.19 115 HIS A C 1
ATOM 964 O O . HIS A 1 115 ? -6.442 5.157 10.423 1.00 76.19 115 HIS A O 1
ATOM 970 N N . PHE A 1 116 ? -5.887 3.491 9.023 1.00 72.75 116 PHE A N 1
ATOM 971 C CA . PHE A 1 116 ? -7.156 2.785 9.179 1.00 72.75 116 PHE A CA 1
ATOM 972 C C . PHE A 1 116 ? -7.391 2.220 10.564 1.00 72.75 116 PHE A C 1
ATOM 974 O O . PHE A 1 116 ? -8.498 2.337 11.087 1.00 72.75 116 PHE A O 1
ATOM 981 N N . TYR A 1 117 ? -6.357 1.662 11.179 1.00 75.31 117 TYR A N 1
ATOM 982 C CA . TYR A 1 117 ? -6.433 1.178 12.545 1.00 75.31 117 TYR A CA 1
ATOM 983 C C . TYR A 1 117 ? -6.806 2.303 13.517 1.00 75.31 117 TYR A C 1
ATOM 985 O O . TYR A 1 117 ? -7.721 2.144 14.325 1.00 75.31 117 TYR A O 1
ATOM 993 N N . LYS A 1 118 ? -6.158 3.471 13.404 1.00 75.12 118 LYS A N 1
ATOM 994 C CA . LYS A 1 118 ? -6.480 4.642 14.233 1.00 75.12 118 LYS A CA 1
ATOM 995 C C . LYS A 1 118 ? -7.906 5.135 14.017 1.00 75.12 118 LYS A C 1
ATOM 997 O O . LYS A 1 118 ? -8.587 5.442 14.992 1.00 75.12 118 LYS A O 1
ATOM 1002 N N . LEU A 1 119 ? -8.356 5.193 12.765 1.00 74.31 119 LEU A N 1
ATOM 1003 C CA . LEU A 1 119 ? -9.712 5.624 12.437 1.00 74.31 119 LEU A CA 1
ATOM 1004 C C . LEU A 1 119 ? -10.761 4.669 13.027 1.00 74.31 119 LEU A C 1
ATOM 1006 O O . LEU A 1 119 ? -11.694 5.117 13.686 1.00 74.31 119 LEU A O 1
ATOM 1010 N N . LEU A 1 120 ? -10.568 3.358 12.856 1.00 72.00 120 LEU A N 1
ATOM 1011 C CA . LEU A 1 120 ? -11.455 2.328 13.404 1.00 72.00 120 LEU A CA 1
ATOM 1012 C C . LEU A 1 120 ? -11.476 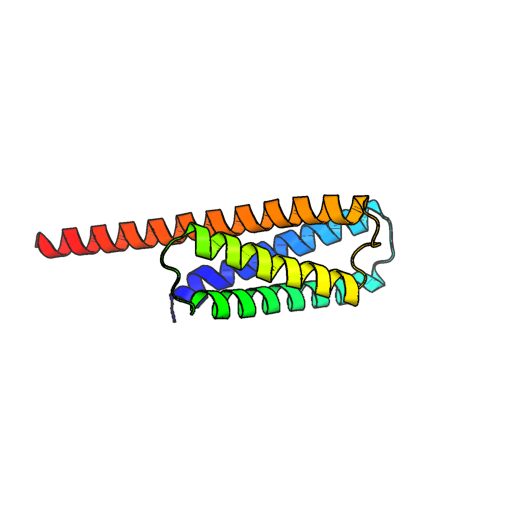2.331 14.936 1.00 72.00 120 LEU A C 1
ATOM 1014 O O . LEU A 1 120 ? -12.535 2.135 15.527 1.00 72.00 120 LEU A O 1
ATOM 1018 N N . LYS A 1 121 ? -10.324 2.564 15.576 1.00 77.62 121 LYS A N 1
ATOM 1019 C CA . LYS A 1 121 ? -10.239 2.693 17.033 1.00 77.62 121 LYS A CA 1
ATOM 1020 C C . LYS A 1 121 ? -11.025 3.909 17.526 1.00 77.62 121 LYS A C 1
ATOM 1022 O O . LYS A 1 121 ? -11.823 3.772 18.442 1.00 77.62 121 LYS A O 1
ATOM 1027 N N . LYS A 1 122 ? -10.862 5.062 16.870 1.00 73.88 122 LYS A N 1
ATOM 1028 C CA . LYS A 1 122 ? -11.597 6.285 17.212 1.00 73.88 122 LYS A CA 1
ATOM 1029 C C . LYS A 1 122 ? -13.112 6.106 17.069 1.00 73.88 122 LYS A C 1
ATOM 1031 O O . LYS A 1 122 ? -13.847 6.512 17.958 1.00 73.88 122 LYS A O 1
ATOM 1036 N N . GLU A 1 123 ? -13.575 5.452 15.999 1.00 72.00 123 GLU A N 1
ATOM 1037 C CA . GLU A 1 123 ? -15.002 5.127 15.836 1.00 72.00 123 GLU A CA 1
ATOM 1038 C C . GLU A 1 123 ? -15.523 4.218 16.963 1.00 72.00 123 GLU A C 1
ATOM 1040 O O . GLU A 1 123 ? -16.640 4.409 17.436 1.00 72.00 123 GLU A O 1
ATOM 1045 N N . ALA A 1 124 ? -14.735 3.230 17.399 1.00 76.81 124 ALA A N 1
ATOM 1046 C CA . ALA A 1 124 ? -15.125 2.345 18.495 1.00 76.81 124 ALA A CA 1
ATOM 1047 C C . ALA A 1 124 ? -15.212 3.093 19.835 1.00 76.81 124 ALA A C 1
ATOM 1049 O O . ALA A 1 124 ? -16.174 2.905 20.578 1.00 76.81 124 ALA A O 1
ATOM 1050 N N . ASP A 1 125 ? -14.247 3.972 20.111 1.00 79.00 125 ASP A N 1
ATOM 1051 C CA . ASP A 1 125 ? -14.223 4.792 21.323 1.00 79.00 125 ASP A CA 1
ATOM 1052 C C . ASP A 1 125 ? -15.411 5.777 21.356 1.00 79.00 125 ASP A C 1
ATOM 1054 O O . ASP A 1 125 ? -16.059 5.922 22.392 1.00 79.00 125 ASP A O 1
ATOM 1058 N N . GLU A 1 126 ? -15.768 6.387 20.217 1.00 79.38 126 GLU A N 1
ATOM 1059 C CA . GLU A 1 126 ? -16.953 7.254 20.093 1.00 79.38 126 GLU A CA 1
ATOM 1060 C C . GLU A 1 126 ? -18.262 6.490 20.350 1.00 79.38 126 GLU A C 1
ATOM 1062 O O . GLU A 1 126 ? -19.137 6.986 21.058 1.00 79.38 126 GLU A O 1
ATOM 1067 N N . ILE A 1 127 ? -18.402 5.268 19.822 1.00 77.00 127 ILE A N 1
ATOM 1068 C CA . ILE A 1 127 ? -19.585 4.428 20.068 1.00 77.00 127 ILE A CA 1
ATOM 1069 C C . ILE A 1 127 ? -19.694 4.064 21.552 1.00 77.00 127 ILE A C 1
ATOM 1071 O O . ILE A 1 127 ? -20.779 4.162 22.122 1.00 77.00 127 ILE A O 1
ATOM 1075 N N . ASN A 1 128 ? -18.585 3.679 22.184 1.00 80.12 128 ASN A N 1
ATOM 1076 C CA . ASN A 1 128 ? -18.572 3.323 23.601 1.00 80.12 128 ASN A CA 1
ATOM 1077 C C . ASN A 1 128 ? -18.930 4.523 24.490 1.00 80.12 128 ASN A C 1
ATOM 1079 O O . ASN A 1 128 ? -19.726 4.377 25.413 1.00 80.12 128 ASN A O 1
ATOM 1083 N N . ALA A 1 129 ? -18.420 5.718 24.175 1.00 80.69 129 ALA A N 1
ATOM 1084 C CA . ALA A 1 129 ? -18.773 6.942 24.893 1.00 80.69 129 ALA A CA 1
ATOM 1085 C C . ALA A 1 129 ? -20.259 7.314 24.732 1.00 80.69 129 ALA A C 1
ATOM 1087 O O . ALA A 1 129 ? -20.894 7.780 25.677 1.00 80.69 129 ALA A O 1
ATOM 1088 N N . LEU A 1 130 ? -20.838 7.094 23.545 1.00 82.62 130 LEU A N 1
ATOM 1089 C CA . LEU A 1 130 ? -22.269 7.311 23.308 1.00 82.62 130 LEU A CA 1
ATOM 1090 C C . LEU A 1 130 ? -23.151 6.307 24.061 1.00 82.62 130 LEU A C 1
ATOM 1092 O O . LEU A 1 130 ? -24.241 6.684 24.485 1.00 82.62 130 LEU A O 1
ATOM 1096 N N . LEU A 1 131 ? -22.705 5.058 24.220 1.00 78.44 131 LEU A N 1
ATOM 1097 C CA . LEU A 1 131 ? -23.413 4.036 24.998 1.00 78.44 131 LEU A CA 1
ATOM 1098 C C . LEU A 1 131 ? -23.380 4.348 26.500 1.00 78.44 131 LEU A C 1
ATOM 1100 O O . LEU A 1 131 ? -24.438 4.367 27.120 1.00 78.44 131 LEU A O 1
ATOM 1104 N N . ASP A 1 132 ? -22.212 4.691 27.052 1.00 83.12 132 ASP A N 1
ATOM 1105 C CA . ASP A 1 132 ? -22.058 5.055 28.473 1.00 83.12 132 ASP A CA 1
ATOM 1106 C C . ASP A 1 132 ? -22.902 6.298 28.830 1.00 83.12 132 ASP A C 1
ATOM 1108 O O . ASP A 1 132 ? -23.598 6.331 29.841 1.00 83.12 132 ASP A O 1
ATOM 1112 N N . ASN A 1 133 ? -22.960 7.299 27.943 1.00 78.31 133 ASN A N 1
ATOM 1113 C CA . ASN A 1 133 ? -23.835 8.464 28.131 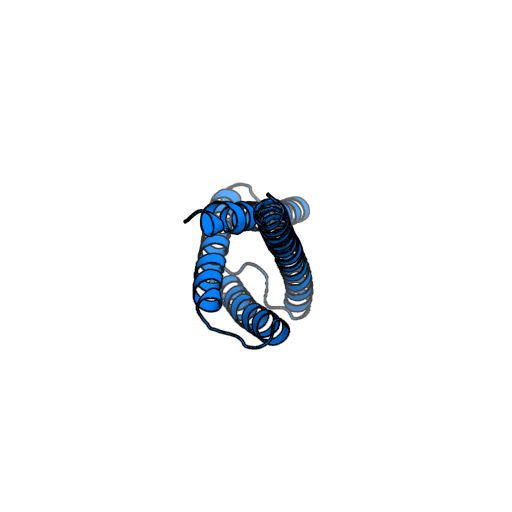1.00 78.31 133 ASN A CA 1
ATOM 1114 C C . ASN A 1 133 ? -25.335 8.131 28.064 1.00 78.31 133 ASN A C 1
ATOM 1116 O O . ASN A 1 133 ? -26.138 8.873 28.624 1.00 78.31 133 ASN A O 1
ATOM 1120 N N . LYS A 1 134 ? -25.720 7.051 27.375 1.00 73.81 134 LYS A N 1
ATOM 1121 C CA . LYS A 1 134 ? -27.114 6.596 27.272 1.00 73.81 134 LYS A CA 1
ATOM 1122 C C . LYS A 1 134 ? -27.547 5.743 28.462 1.00 73.81 134 LYS A C 1
ATOM 1124 O O . LYS A 1 134 ? -28.721 5.765 28.792 1.00 73.81 134 LYS A O 1
ATOM 1129 N N . GLU A 1 135 ? -26.630 4.992 29.070 1.00 68.25 135 GLU A N 1
ATOM 1130 C CA . GLU A 1 135 ? -26.898 4.183 30.271 1.00 68.25 135 GLU A CA 1
ATOM 1131 C C . GLU A 1 135 ? -26.973 5.027 31.554 1.00 68.25 135 GLU A C 1
ATOM 1133 O O . GLU A 1 135 ? -27.549 4.588 32.546 1.00 68.25 135 GLU A O 1
ATOM 1138 N N . ARG A 1 136 ? -26.404 6.241 31.545 1.00 62.12 136 ARG A N 1
ATOM 1139 C CA . ARG A 1 136 ? -26.443 7.189 32.675 1.00 62.12 136 ARG A CA 1
ATOM 1140 C C . ARG A 1 136 ? -27.649 8.142 32.674 1.00 62.12 136 ARG A C 1
ATOM 1142 O O . ARG A 1 136 ? -27.755 8.943 33.603 1.00 62.12 136 ARG A O 1
ATOM 1149 N N . GLN A 1 137 ? -28.500 8.102 31.646 1.00 51.34 137 GLN A N 1
ATOM 1150 C CA . GLN A 1 137 ? -29.772 8.840 31.571 1.00 51.34 137 GLN A CA 1
ATOM 1151 C C . GLN A 1 137 ? -30.937 7.937 31.962 1.00 51.34 137 GLN A C 1
ATOM 1153 O O . GLN A 1 137 ? -31.849 8.453 32.643 1.00 51.34 137 GLN A O 1
#

Organism: NCBI:txid1462919

Sequence (137 aa):
MNKIRKIHLPAISMAFTLAILFSATITLLRGNDTTGIFASVMQMLGFVVALQIINVFISRIRFRKYYQYYLSNFFIMYAFFISVAYVFHWFGFRLENIILNTIIFIFIFTFIQHHFYKLLKKEADEINALLDNKERQ

Secondary structure (DSSP, 8-state):
-HHIIIIIHHHHHHHHHHHHHHHHHHHHHHT--GGGHHHHHHHHHHHHHHHHHHHHHHHTS--SSHHHHHHHHHHHHHHHHHHHHHHTT-S---HHHHHHHHHHHHHHHHHHHHHHHHHHHHHHHHHHHHHHHHHT-

Foldseek 3Di:
DVCCVVQVVVLLVVQLVVLLVVVVVVCVVVVDDPPCSVVSSVLSSVLSVVLVVVVVVLVVDDDPDPVVSLVVSLVVSVVSVVVSCVVVVVDDPDPVVVVVVNVVSVVSSVVSVVVNVVVVVVVVVVVVVVVVVVVVD

InterPro domains:
  IPR021560 Protein of unknown function DUF3021 [PF11457] (13-131)

Radius of gyration: 18.3 Å; chains: 1; bounding box: 48×28×57 Å

pLDDT: mean 75.11, std 9.92, range [40.53, 88.94]